Protein AF-A0A8T4SRC3-F1 (afdb_monomer)

Second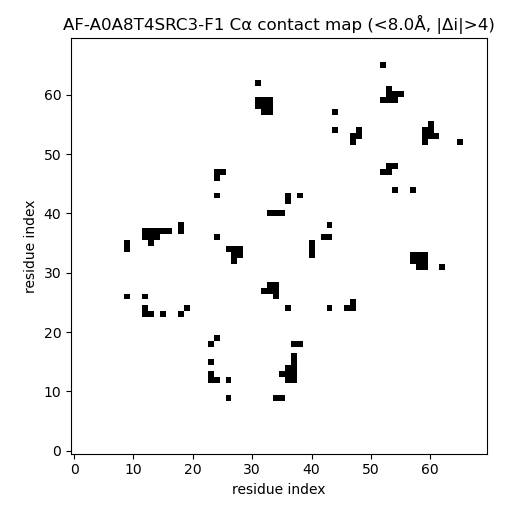ary structure (DSSP, 8-state):
----THHHHHHHHHT-TTTTTS-GGG---TTSB----TT-HHHHHHHHHHTT--EETTEETTHHHH----

Solvent-accessible surface area (backbone atoms only — not comparable to full-atom values): 4412 Å² total; per-residue (Å²): 134,94,74,82,54,65,62,59,53,52,50,51,47,29,68,42,86,58,64,72,84,49,69,49,68,76,64,60,42,97,87,34,34,66,51,80,37,62,80,37,55,68,52,34,50,54,52,41,43,75,73,70,46,58,72,53,95,63,23,42,72,61,34,87,81,72,60,86,82,133

Mean predicted aligned error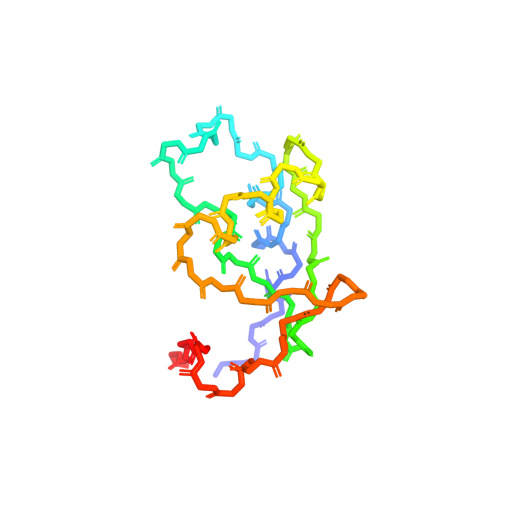: 4.46 Å

Sequence (70 aa):
LKCKAYRAVGMACNKNPFAPKVPCHRVVNSDGTLGGFARGVKAKKALLTREGIEIKNNAIVKFKQVVYRF

Foldseek 3Di:
DPDPCPVVLLVCQQPPPPPPVPPSLPDDDPQQARDHHVVGLVVSVVVCVVVVFDADPRGTPPCVVPDDDD

Nearest PDB structures (foldseek):
  2kim-assembly1_A  TM=8.315E-01  e=1.432E-02  Vibrio parahaemolyticus AQ3810

pLDDT: mean 88.1, std 6.29, range [53.34, 94.06]

Structure (mmCIF, N/CA/C/O backbone):
data_AF-A0A8T4SRC3-F1
#
_entry.id   AF-A0A8T4SRC3-F1
#
loop_
_atom_site.group_PDB
_atom_site.id
_atom_site.type_symbol
_atom_site.label_atom_id
_atom_site.label_alt_id
_atom_site.label_comp_id
_atom_site.label_asym_id
_atom_site.label_entity_id
_atom_site.label_seq_id
_atom_site.pdbx_PDB_ins_code
_atom_site.Cartn_x
_atom_site.Cartn_y
_atom_site.Cartn_z
_atom_site.occupancy
_atom_site.B_iso_or_equiv
_atom_site.auth_seq_id
_atom_site.auth_comp_id
_atom_site.auth_asym_id
_atom_site.auth_atom_id
_atom_site.pdbx_PDB_model_num
ATOM 1 N N . LEU A 1 1 ? 3.679 -23.237 6.946 1.00 53.34 1 LEU A N 1
ATOM 2 C CA . LEU A 1 1 ? 4.894 -22.858 6.180 1.00 53.34 1 LEU A CA 1
ATOM 3 C C . LEU A 1 1 ? 5.510 -21.578 6.756 1.00 53.34 1 LEU A C 1
ATOM 5 O O . LEU A 1 1 ? 4.835 -20.560 6.780 1.00 53.34 1 LEU A O 1
ATOM 9 N N . LYS A 1 2 ? 6.771 -21.599 7.221 1.00 69.44 2 LYS A N 1
ATOM 10 C CA . LYS A 1 2 ? 7.531 -20.386 7.610 1.00 69.44 2 LYS A CA 1
ATOM 11 C C . LYS A 1 2 ? 8.255 -19.799 6.383 1.00 69.44 2 LYS A C 1
ATOM 13 O O . LYS A 1 2 ? 9.482 -19.794 6.319 1.00 69.44 2 LYS A O 1
ATOM 18 N N . CYS A 1 3 ? 7.511 -19.341 5.377 1.00 77.44 3 CYS A N 1
ATOM 19 C CA . CYS A 1 3 ? 8.110 -18.725 4.189 1.00 77.44 3 CYS A CA 1
ATOM 20 C C . CYS A 1 3 ? 8.538 -17.277 4.481 1.00 77.44 3 CYS A C 1
ATOM 22 O O . CYS A 1 3 ? 7.719 -16.434 4.832 1.00 77.44 3 CYS A O 1
ATOM 24 N N . LYS A 1 4 ? 9.827 -16.966 4.297 1.00 85.00 4 LYS A N 1
ATOM 25 C CA . LYS A 1 4 ? 10.411 -15.623 4.510 1.00 85.00 4 LYS A CA 1
ATOM 26 C C . LYS A 1 4 ? 10.395 -14.739 3.247 1.00 85.00 4 LYS A C 1
ATOM 28 O O . LYS A 1 4 ? 11.170 -13.794 3.130 1.00 85.00 4 LYS A O 1
ATOM 33 N N . ALA A 1 5 ? 9.514 -15.033 2.290 1.00 88.81 5 ALA A N 1
ATOM 34 C CA . ALA A 1 5 ? 9.495 -14.394 0.970 1.00 88.81 5 ALA A CA 1
ATOM 35 C C . ALA A 1 5 ? 8.846 -12.992 0.938 1.00 88.81 5 ALA A C 1
ATOM 37 O O . ALA A 1 5 ? 8.838 -12.347 -0.107 1.00 88.81 5 ALA A O 1
ATOM 38 N N . TYR A 1 6 ? 8.341 -12.477 2.064 1.00 89.25 6 TYR A N 1
ATOM 39 C CA . TYR A 1 6 ? 7.633 -11.189 2.135 1.00 89.25 6 TYR A CA 1
ATOM 40 C C . TYR A 1 6 ? 8.456 -10.006 1.591 1.00 89.25 6 TYR A C 1
ATOM 42 O O . TYR A 1 6 ? 7.913 -9.136 0.910 1.00 89.25 6 TYR A O 1
ATOM 50 N N . ARG A 1 7 ? 9.780 -9.991 1.812 1.00 89.25 7 ARG A N 1
ATOM 51 C CA . ARG A 1 7 ? 10.668 -8.961 1.239 1.00 89.25 7 ARG A CA 1
ATOM 52 C C . ARG A 1 7 ? 10.758 -9.052 -0.283 1.00 89.25 7 ARG A C 1
ATOM 54 O O . ARG A 1 7 ? 10.721 -8.023 -0.951 1.00 89.25 7 ARG A O 1
ATOM 61 N N . ALA A 1 8 ? 10.849 -10.265 -0.828 1.00 90.56 8 ALA A N 1
ATOM 62 C CA . ALA A 1 8 ? 10.907 -10.483 -2.271 1.00 90.56 8 ALA A CA 1
ATOM 63 C C . ALA A 1 8 ? 9.610 -10.028 -2.954 1.00 90.56 8 ALA A C 1
ATOM 65 O O . ALA A 1 8 ? 9.670 -9.327 -3.963 1.00 90.56 8 ALA A O 1
ATOM 66 N N . VAL A 1 9 ? 8.451 -10.325 -2.353 1.00 89.12 9 VAL A N 1
ATOM 67 C CA . VAL A 1 9 ? 7.146 -9.846 -2.840 1.00 89.12 9 VAL A CA 1
ATOM 68 C C . VAL A 1 9 ? 7.089 -8.316 -2.836 1.00 89.12 9 VAL A C 1
ATOM 70 O O . VAL A 1 9 ? 6.738 -7.714 -3.848 1.00 89.12 9 VAL A O 1
ATOM 73 N N . GLY A 1 10 ? 7.509 -7.669 -1.742 1.00 88.44 10 GLY A N 1
ATOM 74 C CA . GLY A 1 10 ? 7.562 -6.206 -1.665 1.00 88.44 10 GLY A CA 1
ATOM 75 C C . GLY A 1 10 ? 8.443 -5.580 -2.753 1.00 88.44 10 GLY A C 1
ATOM 76 O O . GLY A 1 10 ? 8.041 -4.608 -3.395 1.00 88.44 10 GLY A O 1
ATOM 77 N N . MET A 1 11 ? 9.615 -6.167 -3.023 1.00 89.00 11 MET A N 1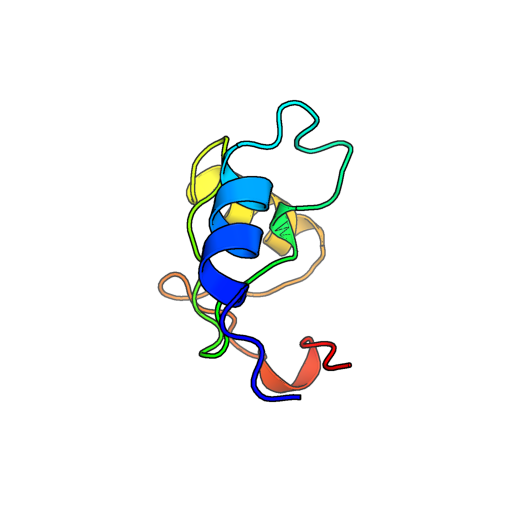
ATOM 78 C CA . MET A 1 11 ? 10.486 -5.723 -4.117 1.00 89.00 11 MET A CA 1
ATOM 79 C C . MET A 1 11 ? 9.845 -5.918 -5.494 1.00 89.00 11 MET A C 1
ATOM 81 O O . MET A 1 11 ? 9.948 -5.023 -6.332 1.00 89.00 11 MET A O 1
ATOM 85 N N . ALA A 1 12 ? 9.165 -7.043 -5.724 1.00 88.81 12 ALA A N 1
ATOM 86 C CA . ALA A 1 12 ? 8.457 -7.300 -6.975 1.00 88.81 12 ALA A CA 1
ATOM 87 C C . ALA A 1 12 ? 7.342 -6.265 -7.213 1.00 88.81 12 ALA A C 1
ATOM 89 O O . ALA A 1 12 ? 7.255 -5.692 -8.297 1.00 88.81 12 ALA A O 1
ATOM 90 N N . CYS A 1 13 ? 6.553 -5.933 -6.183 1.00 88.31 13 CYS A N 1
ATOM 91 C CA . CYS A 1 13 ? 5.541 -4.874 -6.263 1.00 88.31 13 CYS A CA 1
ATOM 92 C C . CYS A 1 13 ? 6.155 -3.497 -6.559 1.00 88.31 13 CYS A C 1
ATOM 94 O O . CYS A 1 13 ? 5.575 -2.715 -7.314 1.00 88.31 13 CYS A O 1
ATOM 96 N N . ASN A 1 14 ? 7.328 -3.206 -5.987 1.00 86.81 14 ASN A N 1
ATOM 97 C CA . ASN A 1 14 ? 8.036 -1.943 -6.189 1.00 86.81 14 ASN A CA 1
ATOM 98 C C . ASN A 1 14 ? 8.690 -1.816 -7.576 1.00 86.81 14 ASN A C 1
ATOM 100 O O . ASN A 1 14 ? 8.855 -0.706 -8.064 1.00 86.81 14 ASN A O 1
ATOM 104 N N . LYS A 1 15 ? 9.054 -2.931 -8.217 1.00 86.44 15 LYS A N 1
ATOM 105 C CA . LYS A 1 15 ? 9.645 -2.967 -9.567 1.00 86.44 15 LYS A CA 1
ATOM 106 C C . LYS A 1 15 ? 8.624 -3.260 -10.670 1.00 86.44 15 LYS A C 1
ATOM 108 O O . LYS A 1 15 ? 9.020 -3.533 -11.796 1.00 86.44 15 LYS A O 1
ATOM 113 N N . ASN A 1 16 ? 7.327 -3.228 -10.366 1.00 82.88 16 ASN A N 1
ATOM 114 C CA . ASN A 1 16 ? 6.284 -3.565 -11.329 1.00 82.88 16 ASN A CA 1
ATOM 115 C C . ASN A 1 16 ? 6.190 -2.510 -12.459 1.00 82.88 16 ASN A C 1
ATOM 117 O O . ASN A 1 16 ? 5.739 -1.392 -12.189 1.00 82.88 16 ASN A O 1
ATOM 121 N N . PRO A 1 17 ? 6.539 -2.848 -13.718 1.00 79.50 17 PRO A N 1
ATOM 122 C CA . PRO A 1 17 ? 6.484 -1.907 -14.840 1.00 79.50 17 PRO A CA 1
ATOM 123 C C . PRO A 1 17 ? 5.047 -1.626 -15.302 1.00 79.50 17 PRO A C 1
ATOM 125 O O . PRO A 1 17 ? 4.789 -0.619 -15.952 1.00 79.50 17 PRO A O 1
ATOM 128 N N . PHE A 1 18 ? 4.089 -2.480 -14.931 1.00 80.75 18 PHE A N 1
ATOM 129 C CA . PHE A 1 18 ? 2.680 -2.356 -15.306 1.00 80.75 18 PHE A CA 1
ATOM 130 C C . PHE A 1 18 ? 1.851 -1.569 -14.281 1.00 80.75 18 PHE A C 1
ATOM 132 O O . PHE A 1 18 ? 0.619 -1.594 -14.323 1.00 80.75 18 PHE A O 1
ATOM 139 N N . ALA A 1 19 ? 2.491 -0.874 -13.337 1.00 79.25 19 ALA A N 1
ATOM 140 C CA . ALA A 1 19 ? 1.792 -0.001 -12.400 1.00 79.25 19 ALA A CA 1
ATOM 141 C C . ALA A 1 19 ? 1.212 1.231 -13.135 1.00 79.25 19 ALA A C 1
ATOM 143 O O . ALA A 1 19 ? 1.964 1.949 -13.802 1.00 79.25 19 ALA A O 1
ATOM 144 N N . PRO A 1 20 ? -0.090 1.561 -12.998 1.00 75.56 20 PRO A N 1
ATOM 145 C CA . PRO A 1 20 ? -1.063 1.053 -12.020 1.00 75.56 20 PRO A CA 1
ATOM 146 C C . PRO A 1 20 ? -2.081 0.027 -12.564 1.00 75.56 20 PRO A C 1
ATOM 148 O O . PRO A 1 20 ? -3.019 -0.309 -11.848 1.00 75.56 20 PRO A O 1
ATOM 151 N N . LYS A 1 21 ? -1.944 -0.459 -13.809 1.00 83.38 21 LYS A N 1
ATOM 152 C CA . LYS A 1 21 ? -2.878 -1.439 -14.403 1.00 83.38 21 LYS A CA 1
ATOM 153 C C . LYS A 1 21 ? -2.967 -2.714 -13.558 1.00 83.38 21 LYS A C 1
ATOM 155 O O . LYS A 1 21 ? -4.047 -3.261 -13.371 1.00 83.38 21 LYS A O 1
ATO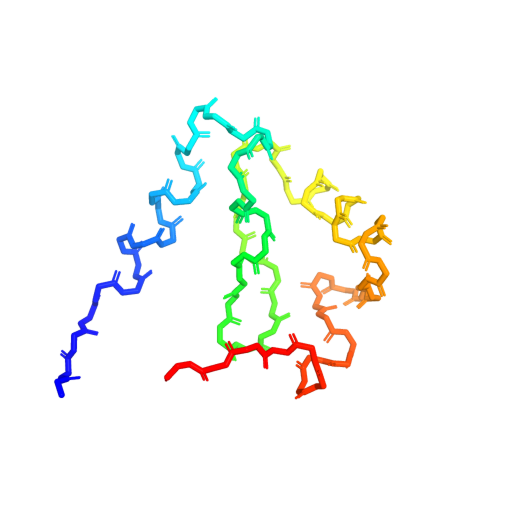M 160 N N . VAL A 1 22 ? -1.833 -3.151 -13.011 1.00 84.44 22 VAL A N 1
ATOM 161 C CA . VAL A 1 22 ? -1.791 -4.140 -11.928 1.00 84.44 22 VAL A CA 1
ATOM 162 C C . VAL A 1 22 ? -1.872 -3.395 -10.587 1.00 84.44 22 VAL A C 1
ATOM 164 O O . VAL A 1 22 ? -1.038 -2.513 -10.355 1.00 84.44 22 VAL A O 1
ATOM 167 N N . PRO A 1 23 ? -2.802 -3.747 -9.676 1.00 86.56 23 PRO A N 1
ATOM 168 C CA . PRO A 1 23 ? -3.085 -2.982 -8.459 1.00 86.56 23 PRO A CA 1
ATOM 169 C C . PRO A 1 23 ? -2.057 -3.224 -7.336 1.00 86.56 23 PRO A C 1
ATOM 171 O O . PRO A 1 23 ? -2.404 -3.509 -6.190 1.00 86.56 23 PRO A O 1
ATOM 174 N N . CYS A 1 24 ? -0.760 -3.106 -7.635 1.00 88.56 24 CYS A N 1
ATOM 175 C CA . CYS A 1 24 ? 0.304 -3.301 -6.646 1.00 88.56 24 CYS A CA 1
ATOM 176 C C . CYS A 1 24 ? 0.326 -2.215 -5.554 1.00 88.56 24 CYS A C 1
ATOM 178 O O . CYS A 1 24 ? 0.923 -2.423 -4.499 1.00 88.56 24 CYS A O 1
ATOM 180 N N . HIS A 1 25 ? -0.361 -1.081 -5.755 1.00 91.31 25 HIS A N 1
ATOM 181 C CA . HIS A 1 25 ? -0.558 -0.052 -4.726 1.00 91.31 25 HIS A CA 1
ATOM 182 C C . HIS A 1 25 ? -1.399 -0.536 -3.538 1.00 91.31 25 HIS A C 1
ATOM 184 O O . HIS A 1 25 ? -1.298 0.066 -2.471 1.00 91.31 25 HIS A O 1
ATOM 190 N N . ARG A 1 26 ? -2.170 -1.625 -3.685 1.00 92.25 26 ARG A N 1
ATOM 191 C CA . ARG A 1 26 ? -2.966 -2.229 -2.601 1.00 92.25 26 ARG A CA 1
ATOM 192 C C . ARG A 1 26 ? -2.142 -3.044 -1.605 1.00 92.25 26 ARG A C 1
ATOM 194 O O . ARG A 1 26 ? -2.606 -3.305 -0.501 1.00 92.25 26 ARG A O 1
ATOM 201 N N . VAL A 1 27 ? -0.916 -3.430 -1.961 1.00 91.75 27 VAL A N 1
ATOM 202 C CA . VAL A 1 27 ? -0.030 -4.168 -1.053 1.00 91.75 27 VAL A CA 1
ATOM 203 C C . VA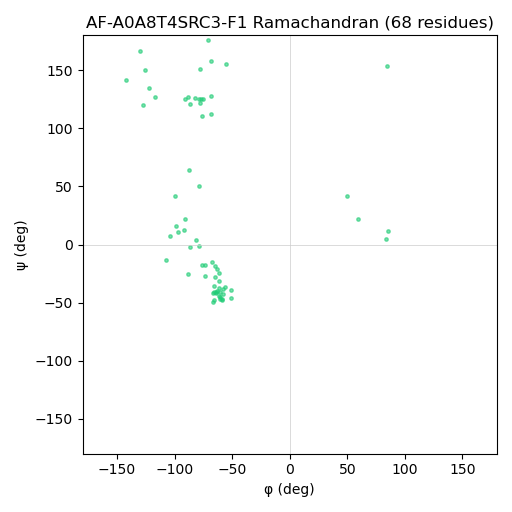L A 1 27 ? 0.601 -3.199 -0.052 1.00 91.75 27 VAL A C 1
ATOM 205 O O . VAL A 1 27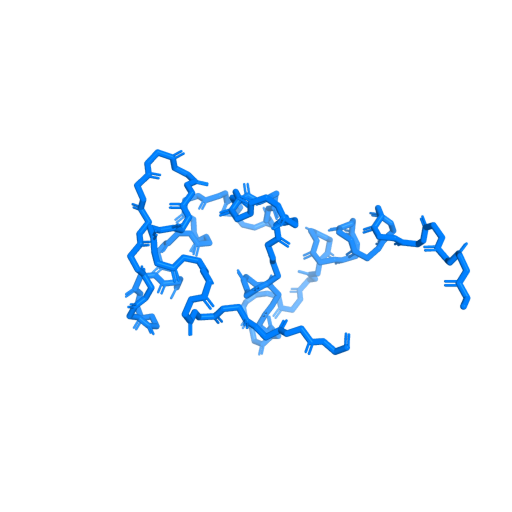 ? 1.244 -2.215 -0.430 1.00 91.75 27 VAL A O 1
ATOM 208 N N . VAL A 1 28 ? 0.438 -3.480 1.238 1.00 92.44 28 VAL A N 1
ATOM 209 C CA . VAL A 1 28 ? 0.939 -2.662 2.353 1.00 92.44 28 VAL A CA 1
ATOM 210 C C . VAL A 1 28 ? 1.698 -3.516 3.362 1.00 92.44 28 VAL A C 1
ATOM 212 O O . VAL A 1 28 ? 1.653 -4.744 3.308 1.00 92.44 28 VAL A O 1
ATOM 215 N N . ASN A 1 29 ? 2.434 -2.863 4.259 1.00 91.81 29 ASN A N 1
ATOM 216 C CA . ASN A 1 29 ? 3.169 -3.561 5.304 1.00 91.81 29 ASN A CA 1
ATOM 217 C C . ASN A 1 29 ? 2.198 -4.185 6.320 1.00 91.81 29 ASN A C 1
ATOM 219 O O . ASN A 1 29 ? 1.055 -3.751 6.473 1.00 91.81 29 ASN A O 1
ATOM 223 N N . SER A 1 30 ? 2.664 -5.199 7.047 1.00 90.50 30 SER A N 1
ATOM 224 C CA . SER A 1 30 ? 1.861 -5.920 8.044 1.00 90.50 30 SER A CA 1
ATOM 225 C C . SER A 1 30 ? 1.404 -5.055 9.224 1.00 90.50 30 SER A C 1
ATOM 227 O O . SER A 1 30 ? 0.441 -5.412 9.901 1.00 90.50 30 SER A O 1
ATOM 229 N N . ASP A 1 31 ? 2.084 -3.934 9.466 1.00 90.38 31 ASP A N 1
ATOM 230 C CA . ASP A 1 31 ? 1.754 -2.927 10.480 1.00 90.38 31 ASP A CA 1
ATOM 231 C C . ASP A 1 31 ? 0.748 -1.866 9.982 1.00 90.38 31 ASP A C 1
ATOM 233 O O . ASP A 1 31 ? 0.339 -0.998 10.749 1.00 90.38 31 ASP A O 1
ATOM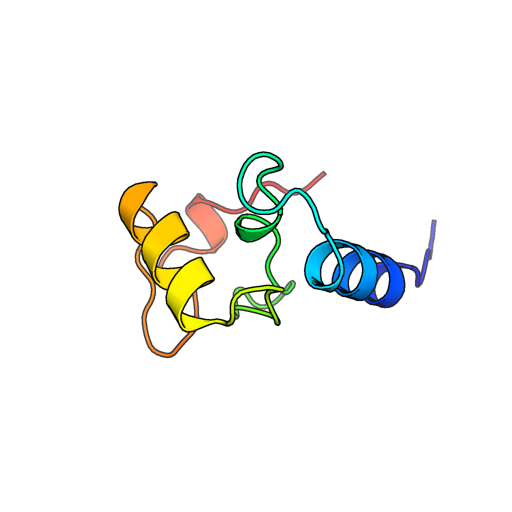 237 N N . GLY A 1 32 ? 0.326 -1.932 8.714 1.00 91.06 32 GLY A N 1
ATOM 238 C CA . GLY A 1 32 ? -0.592 -0.971 8.100 1.00 91.06 32 GLY A CA 1
ATOM 239 C C . GLY A 1 32 ? 0.079 0.295 7.559 1.00 91.06 32 GLY A C 1
ATOM 240 O O . GLY A 1 32 ? -0.617 1.191 7.071 1.00 91.06 32 GLY A O 1
ATOM 241 N N . THR A 1 33 ? 1.413 0.377 7.602 1.00 93.50 33 THR A N 1
ATOM 242 C CA . THR A 1 33 ? 2.167 1.466 6.973 1.00 93.50 33 THR A CA 1
ATOM 243 C C . THR A 1 33 ? 2.289 1.269 5.462 1.00 93.50 33 THR A C 1
ATOM 245 O O . THR A 1 33 ? 2.296 0.154 4.920 1.00 93.50 33 THR A O 1
ATOM 248 N N . LEU A 1 34 ? 2.391 2.380 4.738 1.00 91.38 34 LEU A N 1
ATOM 249 C CA . LEU A 1 34 ? 2.633 2.365 3.306 1.00 91.38 34 LEU A CA 1
ATOM 250 C C . LEU A 1 34 ? 4.104 2.049 3.025 1.00 91.38 34 LEU A C 1
ATOM 252 O O . LEU A 1 34 ? 4.984 2.882 3.228 1.00 91.38 34 LEU A O 1
ATOM 256 N N . GLY A 1 35 ? 4.359 0.862 2.477 1.00 87.75 35 GLY A N 1
ATOM 257 C CA . GLY A 1 35 ? 5.654 0.535 1.878 1.00 87.75 35 GLY A CA 1
ATOM 258 C C . GLY A 1 35 ? 5.912 1.281 0.562 1.00 87.75 35 GLY A C 1
ATOM 259 O O . GLY A 1 35 ? 5.029 1.966 0.029 1.00 87.75 35 GLY A O 1
ATOM 260 N N . GLY A 1 36 ? 7.113 1.078 0.013 1.00 85.44 36 GLY A N 1
ATOM 261 C CA . GLY A 1 36 ? 7.554 1.654 -1.259 1.00 85.44 36 GLY A CA 1
ATOM 262 C C . GLY A 1 36 ? 6.625 1.351 -2.441 1.00 85.44 36 GLY A C 1
ATOM 263 O O . GLY A 1 36 ? 5.864 0.379 -2.440 1.00 85.44 36 GLY A O 1
ATOM 264 N N . PHE A 1 37 ? 6.675 2.223 -3.445 1.00 86.88 37 PHE A N 1
ATOM 265 C CA . PHE A 1 37 ? 5.901 2.104 -4.675 1.00 86.88 37 PHE A CA 1
ATOM 266 C C . PHE A 1 37 ? 6.733 2.567 -5.865 1.00 86.88 37 PHE A C 1
ATOM 268 O O . PHE A 1 37 ? 7.408 3.591 -5.759 1.00 86.88 37 PHE A O 1
ATOM 275 N N . ALA A 1 38 ? 6.598 1.883 -7.006 1.00 84.81 38 ALA A N 1
ATOM 276 C CA . ALA A 1 38 ? 7.332 2.182 -8.238 1.00 84.81 38 ALA A CA 1
ATOM 277 C C . ALA A 1 38 ? 7.231 3.662 -8.650 1.00 84.81 38 ALA A C 1
ATOM 279 O O . ALA A 1 38 ? 8.207 4.269 -9.073 1.00 84.81 38 ALA A O 1
ATOM 280 N N . ARG A 1 39 ? 6.044 4.265 -8.480 1.00 84.19 39 ARG A N 1
ATOM 281 C CA . ARG A 1 39 ? 5.768 5.676 -8.817 1.00 84.19 39 ARG A CA 1
ATOM 282 C C . ARG A 1 39 ? 5.836 6.617 -7.607 1.00 84.19 39 ARG A C 1
ATOM 284 O O . ARG A 1 39 ? 5.305 7.724 -7.649 1.00 84.19 39 ARG A O 1
ATOM 291 N N . GLY A 1 40 ? 6.430 6.160 -6.507 1.00 88.38 40 GLY A N 1
ATOM 292 C CA . GLY A 1 40 ? 6.545 6.893 -5.250 1.00 88.38 40 GLY A CA 1
ATOM 293 C C . GLY A 1 40 ? 5.324 6.777 -4.330 1.00 88.38 40 GLY A C 1
ATOM 294 O O . GLY A 1 40 ? 4.183 6.576 -4.751 1.00 88.38 40 GLY A O 1
ATOM 295 N N . VAL A 1 41 ? 5.563 6.943 -3.027 1.00 89.81 41 VAL A N 1
ATOM 296 C CA . VAL A 1 41 ? 4.543 6.780 -1.971 1.00 89.81 41 VAL A CA 1
ATOM 297 C C . VAL A 1 41 ? 3.382 7.772 -2.126 1.00 89.81 41 VAL A C 1
ATOM 299 O O . VAL A 1 41 ? 2.237 7.427 -1.842 1.00 89.81 41 VAL A O 1
ATOM 302 N N . LYS A 1 42 ? 3.638 8.978 -2.656 1.00 90.38 42 LYS A N 1
ATOM 303 C CA . LYS A 1 42 ? 2.592 9.978 -2.940 1.00 90.38 42 LYS A CA 1
ATOM 304 C C . LYS A 1 42 ? 1.554 9.459 -3.944 1.00 90.38 42 LYS A C 1
ATOM 306 O O . LYS A 1 42 ? 0.358 9.596 -3.702 1.00 90.38 42 LYS A O 1
ATOM 311 N N . ALA A 1 43 ? 1.999 8.818 -5.029 1.00 90.69 43 ALA A N 1
ATOM 312 C CA . ALA A 1 43 ? 1.106 8.238 -6.032 1.00 90.69 43 ALA A CA 1
ATOM 313 C C . ALA A 1 43 ? 0.294 7.071 -5.454 1.00 90.69 43 ALA A C 1
ATOM 315 O O . ALA A 1 43 ? -0.909 6.982 -5.686 1.00 90.69 43 ALA A O 1
ATOM 316 N N . LYS A 1 44 ? 0.930 6.222 -4.634 1.00 91.31 44 LYS A N 1
ATOM 317 C CA . LYS A 1 44 ? 0.250 5.143 -3.902 1.00 91.31 44 LYS A CA 1
ATOM 318 C C . LYS A 1 44 ? -0.844 5.681 -2.982 1.00 91.31 44 LYS A C 1
ATOM 320 O O . LYS A 1 44 ? -1.961 5.178 -3.022 1.00 91.31 44 LYS A O 1
ATOM 325 N N . LYS A 1 45 ? -0.546 6.730 -2.207 1.00 92.38 45 LYS A N 1
ATOM 326 C CA . LYS A 1 45 ? -1.526 7.393 -1.338 1.00 92.38 45 LYS A CA 1
ATOM 327 C C . LYS A 1 45 ? -2.705 7.929 -2.149 1.00 92.38 45 LYS A C 1
ATOM 329 O O . LYS A 1 45 ? -3.838 7.638 -1.803 1.00 92.38 45 LYS A O 1
ATOM 334 N N . ALA A 1 46 ? -2.448 8.632 -3.252 1.00 92.00 46 ALA A N 1
ATOM 335 C CA . ALA A 1 46 ? -3.509 9.160 -4.109 1.00 92.00 46 ALA A CA 1
ATOM 336 C C . ALA A 1 46 ? -4.411 8.058 -4.694 1.00 92.00 46 ALA A C 1
ATOM 338 O O . ALA A 1 46 ? -5.627 8.227 -4.732 1.00 92.00 46 ALA A O 1
ATOM 339 N N . LEU A 1 47 ? -3.839 6.926 -5.122 1.00 92.81 47 LEU A N 1
ATOM 340 C CA . LEU A 1 47 ? -4.611 5.784 -5.627 1.00 92.81 47 LEU A CA 1
ATOM 341 C C . LEU A 1 47 ? -5.474 5.153 -4.532 1.00 92.81 47 LEU A C 1
ATOM 343 O O . LEU A 1 47 ? -6.666 4.970 -4.735 1.00 92.81 47 LEU A O 1
ATOM 347 N N . LEU A 1 48 ? -4.900 4.889 -3.358 1.00 92.81 48 LEU A N 1
ATOM 348 C CA . LEU A 1 48 ? -5.637 4.325 -2.226 1.00 92.81 48 LEU A CA 1
ATOM 349 C C . LEU A 1 48 ? -6.747 5.267 -1.738 1.00 92.81 48 LEU A C 1
ATOM 351 O O . LEU A 1 48 ? -7.855 4.821 -1.463 1.00 92.81 48 LEU A O 1
ATOM 355 N N . THR A 1 49 ? -6.493 6.576 -1.695 1.00 93.06 49 THR A N 1
ATOM 356 C CA . THR A 1 49 ? -7.515 7.568 -1.337 1.00 93.06 49 THR A CA 1
ATOM 357 C C . THR A 1 49 ? -8.643 7.635 -2.370 1.00 93.06 49 THR A C 1
ATOM 359 O O . THR A 1 49 ? -9.799 7.761 -1.979 1.00 93.06 49 THR A O 1
ATOM 362 N N . ARG A 1 50 ? -8.355 7.469 -3.670 1.00 93.38 50 ARG A N 1
ATOM 363 C CA . ARG A 1 50 ? -9.396 7.324 -4.709 1.00 93.38 50 ARG A CA 1
ATOM 364 C C . ARG A 1 50 ? -10.224 6.047 -4.553 1.00 93.38 50 ARG A C 1
ATOM 366 O O . ARG A 1 50 ? -11.384 6.040 -4.936 1.00 93.38 50 ARG A O 1
ATOM 373 N N . GLU A 1 51 ? -9.645 4.996 -3.978 1.00 92.56 51 GLU A N 1
ATOM 374 C CA . GLU A 1 51 ? -10.347 3.755 -3.622 1.00 92.56 51 GLU A CA 1
ATOM 375 C C . GLU A 1 51 ? -11.119 3.863 -2.288 1.00 92.56 51 GLU A C 1
ATOM 377 O O . GLU A 1 51 ? -11.696 2.878 -1.837 1.00 92.56 51 GLU A O 1
ATOM 382 N N . GLY A 1 52 ? -11.148 5.039 -1.646 1.00 92.56 52 GLY A N 1
ATOM 383 C CA . GLY A 1 52 ? -11.860 5.265 -0.383 1.00 92.56 52 GLY A CA 1
ATOM 384 C C . GLY A 1 52 ? -11.065 4.895 0.874 1.00 92.56 52 GLY A C 1
ATOM 385 O O . GLY A 1 52 ? -11.623 4.858 1.969 1.00 92.56 52 GLY A O 1
ATOM 386 N N . ILE A 1 53 ? -9.760 4.633 0.750 1.00 94.06 53 ILE A N 1
ATOM 387 C CA . ILE A 1 53 ? -8.893 4.315 1.889 1.00 94.06 53 ILE A CA 1
ATOM 388 C C . ILE A 1 53 ? -8.357 5.608 2.513 1.00 94.06 53 ILE A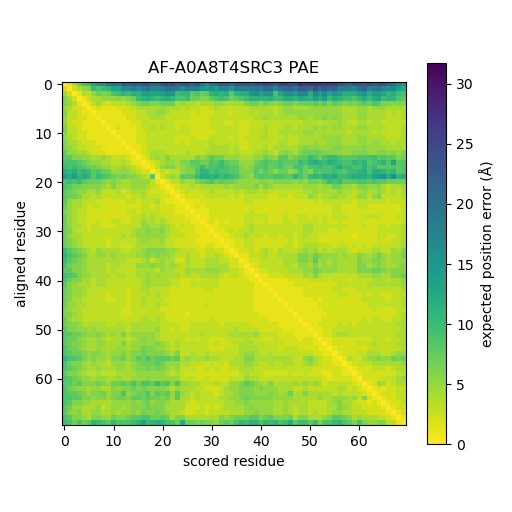 C 1
ATOM 390 O O . ILE A 1 53 ? -7.632 6.390 1.887 1.00 94.06 53 ILE A O 1
ATOM 394 N N . GLU A 1 54 ? -8.654 5.801 3.795 1.00 93.19 54 GLU A N 1
ATOM 395 C CA . GLU A 1 54 ? -8.151 6.929 4.574 1.00 93.19 54 GLU A CA 1
ATOM 396 C C . GLU A 1 54 ? -6.726 6.671 5.093 1.00 93.19 54 GLU A C 1
ATOM 398 O O . GLU A 1 54 ? -6.450 5.664 5.757 1.00 93.19 54 GLU A O 1
ATOM 403 N N . ILE A 1 55 ? -5.810 7.601 4.796 1.00 93.06 55 ILE A N 1
ATOM 404 C CA . ILE A 1 55 ? -4.380 7.483 5.111 1.00 93.06 55 ILE A CA 1
ATOM 405 C C . ILE A 1 55 ? -3.895 8.718 5.874 1.00 93.06 55 ILE A C 1
ATOM 407 O O . ILE A 1 55 ? -3.854 9.825 5.325 1.00 93.06 55 ILE A O 1
ATOM 411 N N . LYS A 1 56 ? -3.393 8.503 7.093 1.00 92.38 56 LYS A N 1
ATOM 412 C CA . LYS A 1 56 ? -2.810 9.527 7.973 1.00 92.38 56 LYS A CA 1
ATOM 413 C C . LYS A 1 56 ? -1.375 9.138 8.327 1.00 92.38 56 LYS A C 1
ATOM 415 O O . LYS A 1 56 ? -1.114 7.982 8.626 1.00 92.38 56 LYS A O 1
ATOM 420 N N . ASN A 1 57 ? -0.429 10.078 8.255 1.00 88.88 57 ASN A N 1
ATOM 421 C CA . ASN A 1 57 ? 0.992 9.835 8.568 1.00 88.88 57 ASN A CA 1
ATOM 422 C C . ASN A 1 57 ? 1.600 8.593 7.869 1.00 88.88 57 ASN A C 1
ATOM 424 O O . ASN A 1 57 ? 2.330 7.826 8.484 1.00 88.88 57 ASN A O 1
ATOM 428 N N . ASN A 1 58 ? 1.284 8.374 6.584 1.00 89.12 58 ASN A N 1
ATOM 429 C CA . ASN A 1 58 ? 1.684 7.185 5.805 1.00 89.12 58 ASN A CA 1
ATOM 430 C C . ASN A 1 58 ? 1.205 5.833 6.372 1.00 89.12 58 ASN A C 1
ATOM 432 O O . ASN A 1 58 ? 1.754 4.795 6.011 1.00 89.12 58 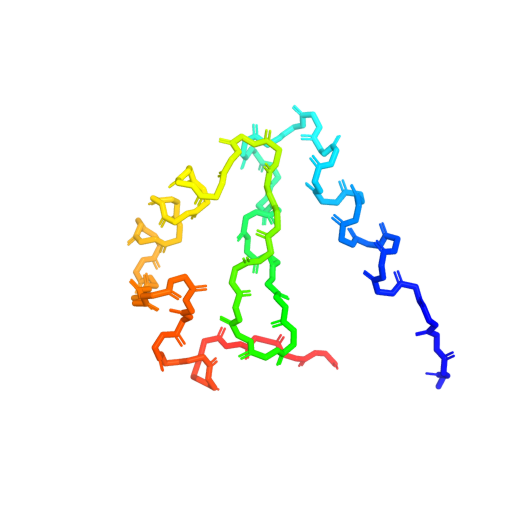ASN A O 1
ATOM 436 N N . ALA A 1 59 ? 0.159 5.823 7.194 1.00 91.94 59 ALA A N 1
ATOM 437 C CA . ALA A 1 59 ? -0.495 4.618 7.685 1.00 91.94 59 ALA A CA 1
ATOM 438 C C . ALA A 1 59 ? -1.999 4.650 7.386 1.00 91.94 59 ALA A C 1
ATOM 440 O O . ALA A 1 59 ? -2.615 5.718 7.308 1.00 91.94 59 ALA A O 1
ATOM 441 N N . ILE A 1 60 ? -2.592 3.473 7.198 1.00 93.69 60 ILE A N 1
ATOM 442 C CA . ILE A 1 60 ? -4.036 3.331 6.995 1.00 93.69 60 ILE A CA 1
ATOM 443 C C . ILE A 1 60 ? -4.743 3.463 8.347 1.00 93.69 60 ILE A C 1
ATOM 445 O O . ILE A 1 60 ? -4.452 2.710 9.274 1.00 93.69 60 ILE A O 1
ATOM 449 N N . VAL A 1 61 ? -5.708 4.381 8.452 1.00 92.38 61 VAL A N 1
ATOM 450 C CA . VAL A 1 61 ? -6.397 4.679 9.724 1.00 92.38 61 VAL A CA 1
ATOM 451 C C . VAL A 1 61 ? -7.233 3.488 10.200 1.00 92.38 61 VAL A C 1
ATOM 453 O O . VAL A 1 61 ? -7.106 3.038 11.336 1.00 92.38 61 VAL A O 1
ATOM 456 N N . LYS A 1 62 ? -8.061 2.926 9.314 1.00 90.81 62 LYS A N 1
ATOM 457 C CA . LYS A 1 62 ? -8.960 1.798 9.617 1.00 90.81 62 LYS A CA 1
ATOM 458 C C . LYS A 1 62 ? -8.387 0.463 9.137 1.00 90.81 62 LYS A C 1
ATOM 460 O O . LYS A 1 62 ? -9.110 -0.365 8.591 1.00 90.81 62 LYS A O 1
ATOM 465 N N . PHE A 1 63 ? -7.081 0.241 9.328 1.00 90.19 63 PHE A N 1
ATOM 466 C CA . PHE A 1 63 ? -6.357 -0.889 8.725 1.00 90.19 63 PHE A CA 1
ATOM 467 C C . PHE A 1 63 ? -7.029 -2.247 8.966 1.00 90.19 63 PHE A C 1
ATOM 469 O O . PHE A 1 63 ? -7.231 -3.006 8.026 1.00 90.19 63 PHE A O 1
ATOM 476 N N . LYS A 1 64 ? -7.459 -2.527 10.203 1.00 89.31 64 LYS A N 1
ATOM 477 C CA . LYS A 1 64 ? -8.116 -3.797 10.561 1.00 89.31 64 LYS A CA 1
ATOM 478 C C . LYS A 1 64 ? -9.432 -4.059 9.816 1.00 89.31 64 LYS A C 1
ATOM 480 O O . LYS A 1 64 ? -9.818 -5.212 9.707 1.00 89.31 64 LYS A O 1
ATOM 485 N N . GLN A 1 65 ? -10.113 -3.017 9.341 1.00 90.12 65 GLN A N 1
ATOM 486 C CA . GLN A 1 65 ? -11.399 -3.135 8.644 1.00 90.12 65 GLN A CA 1
ATOM 487 C C . GLN A 1 65 ? -11.230 -3.336 7.136 1.00 90.12 65 GLN A C 1
ATOM 489 O O . GLN A 1 65 ? -12.113 -3.886 6.491 1.00 90.12 65 GLN A O 1
ATOM 494 N N . VAL A 1 66 ? -10.107 -2.883 6.575 1.00 90.31 66 VAL A N 1
ATOM 495 C CA . VAL A 1 66 ? -9.856 -2.902 5.124 1.00 90.31 66 VAL A CA 1
ATOM 496 C C . VAL A 1 66 ? -8.827 -3.951 4.707 1.00 90.31 66 VAL A C 1
ATOM 498 O O . VAL A 1 66 ? -8.672 -4.226 3.520 1.00 90.31 66 VAL A O 1
ATOM 501 N N . VAL A 1 67 ? -8.083 -4.520 5.662 1.00 92.25 67 VAL A N 1
ATOM 502 C CA . VAL A 1 67 ? -7.052 -5.516 5.374 1.00 92.25 67 VAL A CA 1
ATOM 503 C C . VAL A 1 67 ? -7.683 -6.865 5.045 1.00 92.25 67 VAL A C 1
ATOM 505 O O . VAL A 1 67 ? -8.421 -7.437 5.842 1.00 92.25 67 VAL A O 1
ATOM 508 N N . TYR A 1 68 ? -7.328 -7.405 3.884 1.00 90.88 68 TYR A N 1
ATOM 509 C CA . TYR A 1 68 ? -7.576 -8.802 3.559 1.00 90.88 68 TYR A CA 1
ATOM 510 C C . TYR A 1 68 ? -6.368 -9.639 3.991 1.00 90.88 68 TYR A C 1
ATOM 512 O O . TYR A 1 68 ? -5.232 -9.333 3.619 1.00 90.88 68 TYR A O 1
ATOM 520 N N . ARG A 1 69 ? -6.607 -10.673 4.802 1.00 85.38 69 ARG A N 1
ATOM 521 C CA . ARG A 1 69 ? -5.599 -11.658 5.211 1.00 85.38 69 ARG A CA 1
ATOM 522 C C . ARG A 1 69 ? -6.027 -13.023 4.683 1.00 85.38 69 ARG A C 1
ATOM 524 O O . ARG A 1 69 ? -7.165 -13.423 4.906 1.00 85.38 69 ARG A O 1
ATOM 531 N N . PHE A 1 70 ? -5.114 -13.668 3.974 1.00 80.56 70 PHE A N 1
ATOM 532 C CA . PHE A 1 70 ? -5.204 -15.051 3.510 1.00 80.56 70 PHE A CA 1
ATOM 533 C C . PHE A 1 70 ? -4.632 -16.011 4.554 1.00 80.56 70 PHE A C 1
ATOM 535 O O . PHE A 1 70 ? -3.775 -15.563 5.356 1.00 80.56 70 PHE A O 1
#

Radius of gyration: 12.0 Å; Cα contacts (8 Å, |Δi|>4): 61; chains: 1; bounding box: 23×33×26 Å